Protein AF-A0A954FLP9-F1 (afdb_monomer)

Structure 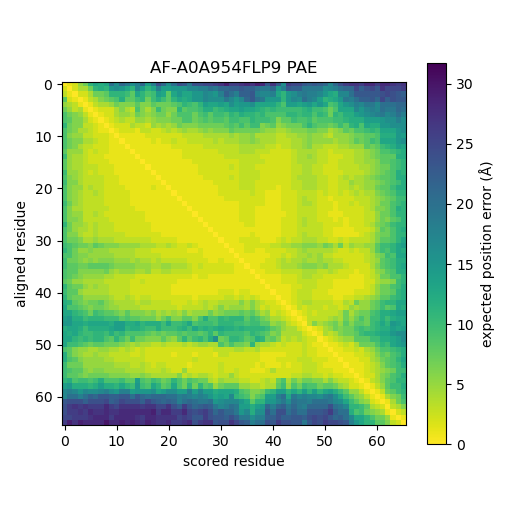(mmCIF, N/CA/C/O backbone):
data_AF-A0A954FLP9-F1
#
_entry.id   AF-A0A954FLP9-F1
#
loop_
_atom_site.group_PDB
_atom_site.id
_atom_site.type_symbol
_atom_site.label_atom_id
_atom_site.label_alt_id
_atom_site.label_comp_id
_atom_site.label_asym_id
_atom_site.label_entity_id
_atom_site.label_seq_id
_atom_site.pdbx_PDB_ins_code
_atom_site.Cartn_x
_atom_site.Cartn_y
_atom_site.Cartn_z
_atom_site.occupancy
_atom_site.B_iso_or_equiv
_atom_site.auth_seq_id
_atom_site.auth_comp_id
_atom_site.auth_asym_id
_atom_site.auth_atom_id
_atom_site.pdbx_PDB_model_num
ATOM 1 N N . MET A 1 1 ? 15.217 -14.457 -6.382 1.00 43.50 1 MET A N 1
ATOM 2 C CA . MET A 1 1 ? 14.220 -14.587 -7.474 1.00 43.50 1 MET A CA 1
ATOM 3 C C . MET A 1 1 ? 14.602 -13.673 -8.641 1.00 43.50 1 MET A C 1
ATOM 5 O O . MET A 1 1 ? 14.974 -12.539 -8.380 1.00 43.50 1 MET A O 1
ATOM 9 N N . ARG A 1 2 ? 14.493 -14.126 -9.904 1.00 55.59 2 ARG A N 1
ATOM 10 C CA . ARG A 1 2 ? 14.807 -13.319 -11.112 1.00 55.59 2 ARG A CA 1
ATOM 11 C C . ARG A 1 2 ? 13.829 -12.164 -11.381 1.00 55.59 2 ARG A C 1
ATOM 13 O O . ARG A 1 2 ? 14.196 -11.242 -12.095 1.00 55.59 2 ARG A O 1
ATOM 20 N N . VAL A 1 3 ? 12.633 -12.198 -10.789 1.00 58.97 3 VAL A N 1
ATOM 21 C CA . VAL A 1 3 ? 11.602 -11.156 -10.959 1.00 58.97 3 VAL A CA 1
ATOM 22 C C . VAL A 1 3 ? 11.942 -9.833 -10.250 1.00 58.97 3 VAL A C 1
ATOM 24 O O . VAL A 1 3 ? 11.406 -8.804 -10.624 1.00 58.97 3 VAL A O 1
ATOM 27 N N . HIS A 1 4 ? 12.864 -9.828 -9.277 1.00 69.62 4 HIS A N 1
ATOM 28 C CA . HIS A 1 4 ? 13.227 -8.627 -8.501 1.00 69.62 4 HIS A CA 1
ATOM 29 C C . HIS A 1 4 ? 14.554 -7.980 -8.937 1.00 69.62 4 HIS A C 1
ATOM 31 O O . HIS A 1 4 ? 15.151 -7.215 -8.183 1.00 69.62 4 HIS A O 1
ATOM 37 N N . ALA A 1 5 ? 15.061 -8.305 -10.131 1.00 75.69 5 ALA A N 1
ATOM 38 C CA . ALA A 1 5 ? 16.280 -7.695 -10.667 1.00 75.69 5 ALA A CA 1
ATOM 39 C C . ALA A 1 5 ? 15.986 -6.309 -11.276 1.00 75.69 5 ALA A C 1
ATOM 41 O O . ALA A 1 5 ? 16.148 -6.102 -12.478 1.00 75.69 5 ALA A O 1
ATOM 42 N N . TRP A 1 6 ? 15.540 -5.372 -10.436 1.00 75.88 6 TRP A N 1
ATOM 43 C CA . TRP A 1 6 ? 15.093 -4.033 -10.836 1.00 75.88 6 TRP A CA 1
ATOM 44 C C . TRP A 1 6 ? 16.223 -3.096 -11.272 1.00 75.88 6 TRP A C 1
ATOM 46 O O . TRP A 1 6 ? 15.959 -2.124 -11.961 1.00 75.88 6 TRP A O 1
ATOM 56 N N . SER A 1 7 ? 17.488 -3.433 -10.996 1.00 79.62 7 SER A N 1
ATOM 57 C CA . SER A 1 7 ? 18.660 -2.667 -11.459 1.00 79.62 7 SER A CA 1
ATOM 58 C C . SER A 1 7 ? 18.836 -2.621 -12.984 1.00 79.62 7 SER A C 1
ATOM 60 O O . SER A 1 7 ? 19.763 -1.991 -13.484 1.00 79.62 7 SER A O 1
ATOM 62 N N . ARG A 1 8 ? 17.990 -3.339 -13.728 1.00 83.44 8 ARG A N 1
ATOM 63 C CA . ARG A 1 8 ? 17.979 -3.402 -15.195 1.00 83.44 8 ARG A CA 1
ATOM 64 C C . ARG A 1 8 ? 16.753 -2.723 -15.810 1.00 83.44 8 ARG A C 1
ATOM 66 O O . ARG A 1 8 ? 16.504 -2.912 -16.997 1.00 83.44 8 ARG A O 1
ATOM 73 N N . VAL A 1 9 ? 15.967 -2.025 -15.000 1.00 84.44 9 VAL A N 1
ATOM 74 C CA . VAL A 1 9 ? 14.742 -1.331 -15.391 1.00 84.44 9 VAL A CA 1
ATOM 75 C C . VAL A 1 9 ? 14.939 0.145 -15.077 1.00 84.44 9 VAL A C 1
ATOM 77 O O . VAL A 1 9 ? 15.531 0.470 -14.052 1.00 84.44 9 VAL A O 1
ATOM 80 N N . ASP A 1 10 ? 14.465 1.024 -15.958 1.00 90.38 10 ASP A N 1
ATOM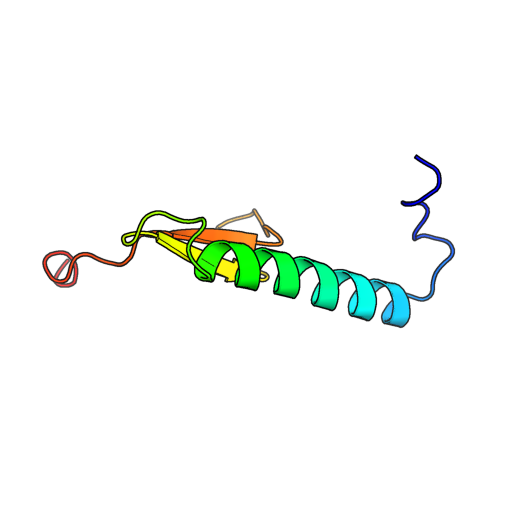 81 C CA . ASP A 1 10 ? 14.533 2.463 -15.715 1.00 90.38 10 ASP A CA 1
ATOM 82 C C . ASP A 1 10 ? 13.746 2.833 -14.454 1.00 90.38 10 ASP A C 1
ATOM 84 O O . ASP A 1 10 ? 12.644 2.321 -14.226 1.00 90.38 10 ASP A O 1
ATOM 88 N N . ASP A 1 11 ? 14.276 3.774 -13.674 1.00 87.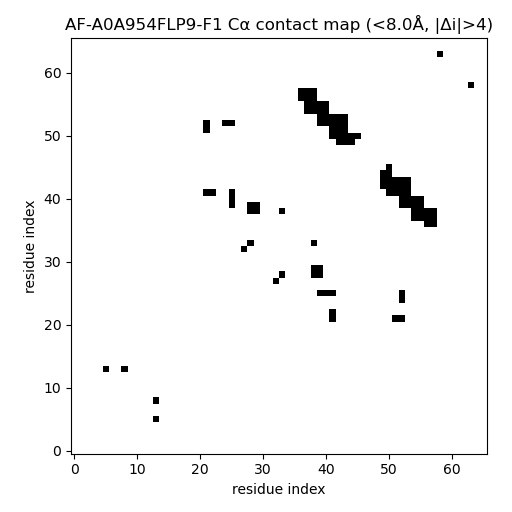94 11 ASP A N 1
ATOM 89 C CA . ASP A 1 11 ? 13.695 4.192 -12.394 1.00 87.94 11 ASP A CA 1
ATOM 90 C C . ASP A 1 11 ? 12.217 4.586 -12.521 1.00 87.94 11 ASP A C 1
ATOM 92 O O . ASP A 1 11 ? 11.411 4.262 -11.653 1.00 87.94 11 ASP A O 1
ATOM 96 N N . GLY A 1 12 ? 11.833 5.224 -13.633 1.00 90.31 12 GLY A N 1
ATOM 97 C CA . GLY A 1 12 ? 10.442 5.603 -13.901 1.00 90.31 12 GLY A CA 1
ATOM 98 C C . GLY A 1 12 ? 9.502 4.408 -14.091 1.00 90.31 12 GLY A C 1
ATOM 99 O O . GLY A 1 12 ? 8.369 4.442 -13.620 1.00 90.31 12 GLY A O 1
ATOM 100 N N . ILE A 1 13 ? 9.970 3.329 -14.726 1.00 91.56 13 ILE A N 1
ATOM 101 C CA . ILE A 1 13 ? 9.178 2.104 -14.921 1.00 91.56 13 ILE A CA 1
ATOM 102 C C . ILE A 1 13 ? 9.060 1.348 -13.598 1.00 91.56 13 ILE A C 1
ATOM 104 O O . ILE A 1 13 ? 7.986 0.854 -13.255 1.00 91.56 13 ILE A O 1
ATOM 108 N N . PHE A 1 14 ? 10.157 1.269 -12.839 1.00 88.06 14 PHE A N 1
ATOM 109 C CA . PHE A 1 14 ? 10.123 0.682 -11.504 1.00 88.06 14 PHE A CA 1
ATOM 110 C C . PHE A 1 14 ? 9.170 1.453 -10.586 1.00 88.06 14 PHE A C 1
ATOM 112 O O . PHE A 1 14 ? 8.352 0.833 -9.910 1.00 88.06 14 PHE A O 1
ATOM 119 N N . HIS A 1 15 ? 9.239 2.787 -10.595 1.00 89.62 15 HIS A N 1
ATOM 120 C CA . HIS A 1 15 ? 8.356 3.636 -9.807 1.00 89.62 15 HIS A CA 1
ATOM 121 C C . HIS A 1 15 ? 6.887 3.397 -10.170 1.00 89.62 15 HIS A C 1
ATOM 123 O O . HIS A 1 15 ? 6.070 3.238 -9.265 1.00 89.62 15 HIS A O 1
ATOM 129 N N . ASP A 1 16 ? 6.530 3.380 -11.456 1.00 93.56 16 ASP A N 1
ATOM 130 C CA . ASP A 1 16 ? 5.145 3.163 -11.892 1.00 93.56 16 ASP A CA 1
ATOM 131 C C . ASP A 1 16 ? 4.612 1.804 -11.415 1.00 93.56 16 ASP A C 1
ATOM 133 O O . ASP A 1 16 ? 3.571 1.730 -10.757 1.00 93.56 16 ASP A O 1
ATOM 137 N N . PHE A 1 17 ? 5.391 0.737 -11.629 1.00 91.31 17 PHE A N 1
ATOM 138 C CA . PHE A 1 17 ? 5.047 -0.599 -11.148 1.00 91.31 17 PHE A CA 1
ATOM 139 C C . PHE A 1 17 ? 4.893 -0.643 -9.623 1.00 91.31 17 PHE A C 1
ATOM 141 O O . PHE A 1 17 ? 3.907 -1.174 -9.112 1.00 91.31 17 PHE A O 1
ATOM 148 N N . HIS A 1 18 ? 5.872 -0.107 -8.893 1.00 91.06 18 HIS A N 1
ATOM 149 C CA . HIS A 1 18 ? 5.878 -0.113 -7.436 1.00 91.06 18 HIS A CA 1
ATOM 150 C C . HIS A 1 18 ? 4.661 0.634 -6.886 1.00 91.06 18 HIS A C 1
ATOM 152 O O . HIS A 1 18 ? 3.961 0.105 -6.025 1.00 91.06 18 HIS A O 1
ATOM 158 N N . HIS A 1 19 ? 4.359 1.815 -7.430 1.00 94.31 19 HIS A N 1
ATOM 159 C CA . HIS A 1 19 ? 3.206 2.611 -7.018 1.00 94.31 19 HIS A CA 1
ATOM 160 C C . HIS A 1 19 ? 1.890 1.876 -7.303 1.00 94.31 19 HIS A C 1
ATOM 162 O O . HIS A 1 19 ? 1.054 1.746 -6.409 1.00 94.31 19 HIS A O 1
ATOM 168 N N . ALA A 1 20 ? 1.715 1.316 -8.501 1.00 96.00 20 ALA A N 1
ATOM 169 C CA . ALA A 1 20 ? 0.519 0.539 -8.823 1.00 96.00 20 ALA A CA 1
ATOM 170 C C . ALA A 1 20 ? 0.351 -0.662 -7.876 1.00 96.00 20 ALA A C 1
ATOM 172 O O . ALA A 1 20 ? -0.735 -0.909 -7.355 1.00 96.00 20 ALA A O 1
ATOM 173 N N . TRP A 1 21 ? 1.437 -1.381 -7.592 1.00 94.75 21 TRP A N 1
ATOM 174 C CA . TRP A 1 21 ? 1.398 -2.563 -6.739 1.00 94.75 21 TRP A CA 1
ATOM 175 C C . TRP A 1 21 ? 0.971 -2.249 -5.297 1.00 94.75 21 TRP A C 1
ATOM 177 O O . TRP A 1 21 ? 0.080 -2.915 -4.761 1.00 94.75 21 TRP A O 1
ATOM 187 N N . ILE A 1 22 ? 1.560 -1.228 -4.669 1.00 96.12 22 ILE A N 1
ATOM 188 C CA . ILE A 1 22 ? 1.225 -0.860 -3.284 1.00 96.12 22 ILE A CA 1
ATOM 189 C C . ILE A 1 22 ? -0.192 -0.278 -3.179 1.00 96.12 22 ILE A C 1
ATOM 191 O O . ILE A 1 22 ? -0.879 -0.492 -2.178 1.00 96.12 22 ILE A O 1
ATOM 195 N N . GLU A 1 23 ? -0.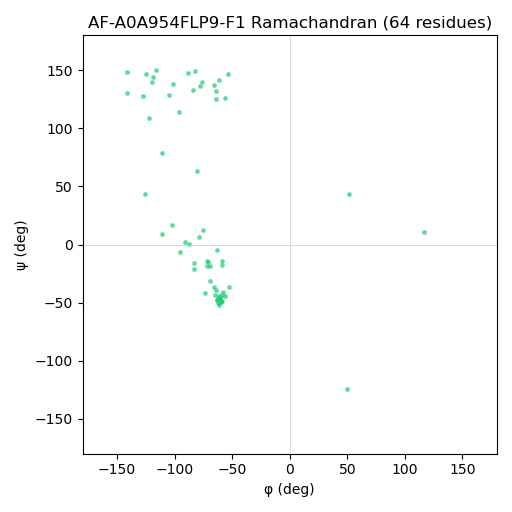667 0.405 -4.225 1.00 97.31 23 GLU A N 1
ATOM 196 C CA . GLU A 1 23 ? -2.038 0.906 -4.303 1.00 97.31 23 GLU A CA 1
ATOM 197 C C . GLU A 1 23 ? -3.054 -0.234 -4.336 1.00 97.31 23 GLU A C 1
ATOM 199 O O . GLU A 1 23 ? -4.035 -0.186 -3.592 1.00 97.31 23 GLU A O 1
ATOM 204 N N . GLU A 1 24 ? -2.807 -1.285 -5.119 1.00 97.94 24 GLU A N 1
ATOM 205 C CA . GLU A 1 24 ? -3.689 -2.454 -5.160 1.00 97.94 24 GLU A CA 1
ATOM 206 C C . GLU A 1 24 ? -3.734 -3.191 -3.816 1.00 97.94 24 GLU A C 1
ATOM 208 O O . GLU A 1 24 ? 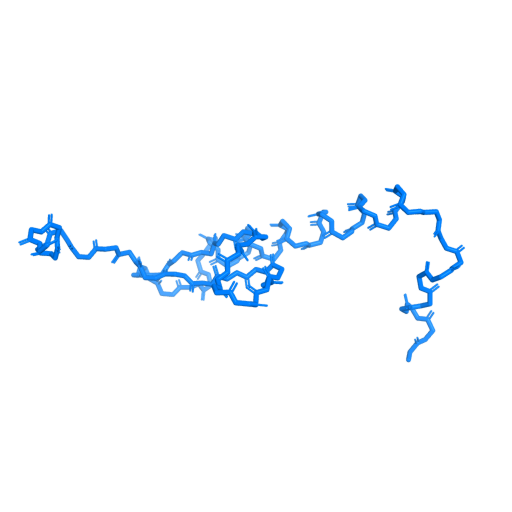-4.811 -3.571 -3.351 1.00 97.94 24 GLU A O 1
ATOM 213 N N . ILE A 1 25 ? -2.596 -3.314 -3.124 1.00 97.19 25 ILE A N 1
ATOM 214 C CA . ILE A 1 25 ? -2.561 -3.880 -1.767 1.00 97.19 25 ILE A CA 1
ATOM 215 C C . ILE A 1 25 ? -3.389 -3.020 -0.807 1.00 97.19 25 ILE A C 1
ATOM 217 O O . ILE A 1 25 ? -4.254 -3.540 -0.101 1.00 97.19 25 ILE A O 1
ATOM 221 N N . LYS A 1 26 ? -3.165 -1.700 -0.791 1.00 97.88 26 LYS A N 1
ATOM 222 C CA . LYS A 1 26 ? -3.919 -0.764 0.055 1.00 97.88 26 LYS A CA 1
ATOM 223 C C . LYS A 1 26 ? -5.424 -0.867 -0.210 1.00 97.88 26 LYS A C 1
ATOM 225 O O . LYS A 1 26 ? -6.210 -0.901 0.736 1.00 97.88 26 LYS A O 1
ATOM 230 N N . ARG A 1 27 ? -5.834 -0.922 -1.482 1.00 98.19 27 ARG A N 1
ATOM 231 C CA . ARG A 1 27 ? -7.242 -1.061 -1.890 1.00 98.19 27 ARG A CA 1
ATOM 232 C C . ARG A 1 27 ? -7.842 -2.371 -1.403 1.00 98.19 27 ARG A C 1
ATOM 234 O O . ARG A 1 27 ? -8.933 -2.340 -0.849 1.00 98.19 27 ARG A O 1
ATOM 241 N N . ALA A 1 28 ? -7.137 -3.489 -1.562 1.00 98.12 28 ALA A N 1
ATOM 242 C CA . ALA A 1 28 ? -7.605 -4.785 -1.082 1.00 98.12 28 ALA A CA 1
ATOM 243 C C . ALA A 1 28 ? -7.779 -4.794 0.446 1.00 98.12 28 ALA A C 1
ATOM 245 O O . ALA A 1 28 ? -8.805 -5.250 0.947 1.00 98.12 28 ALA A O 1
ATOM 246 N N . LEU A 1 29 ? -6.816 -4.233 1.184 1.00 97.81 29 LEU A N 1
ATOM 247 C CA . LEU A 1 29 ? -6.880 -4.124 2.642 1.00 97.81 29 LEU A CA 1
ATOM 248 C C . LEU A 1 29 ? -8.080 -3.288 3.105 1.00 97.81 29 LEU A C 1
ATOM 250 O O . LEU A 1 29 ? -8.901 -3.761 3.891 1.00 97.81 29 LEU A O 1
ATOM 254 N N . ASN A 1 30 ? -8.225 -2.084 2.552 1.00 97.25 30 ASN A N 1
ATOM 255 C CA . ASN A 1 30 ? -9.335 -1.180 2.866 1.00 97.25 30 ASN A CA 1
ATOM 256 C C . ASN A 1 30 ? -10.685 -1.639 2.301 1.00 97.25 30 ASN A C 1
ATOM 258 O O . ASN A 1 30 ? -11.724 -1.139 2.717 1.00 97.25 30 ASN A O 1
ATOM 262 N N . GLY A 1 31 ? -10.686 -2.580 1.357 1.00 97.38 31 GLY A N 1
ATOM 263 C CA . GLY A 1 31 ? -11.883 -3.159 0.750 1.00 97.38 31 GLY A CA 1
ATOM 264 C C . GLY A 1 31 ? -12.579 -4.221 1.604 1.00 97.38 31 GLY A C 1
ATOM 265 O O . GLY A 1 31 ? -13.510 -4.854 1.114 1.00 97.38 31 GLY A O 1
ATOM 266 N N . GLY A 1 32 ? -12.140 -4.431 2.851 1.00 95.94 32 GLY A N 1
ATOM 267 C CA . GLY A 1 32 ? -12.783 -5.341 3.806 1.00 95.94 32 GLY A CA 1
ATOM 268 C C . GLY A 1 32 ? -11.928 -6.526 4.257 1.00 95.94 32 GLY A C 1
ATOM 269 O O . GLY A 1 32 ? -12.453 -7.441 4.885 1.00 95.94 32 GLY A O 1
ATOM 270 N N . LEU A 1 33 ? -10.625 -6.544 3.949 1.00 97.44 33 LEU A N 1
ATOM 271 C CA . LEU A 1 33 ? -9.708 -7.531 4.541 1.00 97.44 33 LEU A CA 1
ATOM 272 C C . LEU A 1 33 ? -9.215 -7.110 5.930 1.00 97.44 33 LEU A C 1
ATOM 274 O O . LEU A 1 33 ? -8.764 -7.957 6.702 1.00 97.44 33 LEU A O 1
ATOM 278 N N . LEU A 1 34 ? -9.278 -5.815 6.243 1.00 96.81 34 LEU A N 1
ATOM 279 C CA . LEU A 1 34 ? -8.972 -5.298 7.569 1.00 96.81 34 LEU A CA 1
ATOM 280 C C . LEU A 1 34 ? -10.214 -5.300 8.474 1.00 96.81 34 LEU A C 1
ATOM 282 O O . LEU A 1 34 ? -11.320 -5.068 7.991 1.00 96.81 34 LEU A O 1
ATOM 286 N N . PRO A 1 35 ? -10.035 -5.510 9.792 1.00 95.62 35 PRO A N 1
ATOM 287 C CA . PRO A 1 35 ? -11.046 -5.166 10.785 1.00 95.62 35 PRO A CA 1
ATOM 288 C C . PRO A 1 35 ? -11.487 -3.700 10.669 1.00 95.62 35 PRO A C 1
ATOM 290 O O . PRO A 1 35 ? -10.654 -2.831 10.428 1.00 95.62 35 PRO A O 1
ATOM 293 N N . ASP A 1 36 ? -12.758 -3.416 10.959 1.00 92.56 36 ASP A N 1
ATOM 294 C CA . ASP A 1 36 ? -13.387 -2.093 10.772 1.00 92.56 36 ASP A CA 1
ATOM 295 C C . ASP A 1 36 ? -12.728 -0.931 11.542 1.00 92.56 36 ASP A C 1
ATOM 297 O O . ASP A 1 36 ? -12.963 0.235 11.239 1.00 92.56 36 ASP A O 1
ATOM 301 N N . TRP A 1 37 ? -11.916 -1.227 12.560 1.00 93.31 37 TRP A N 1
ATOM 302 C CA . TRP A 1 37 ? -11.182 -0.2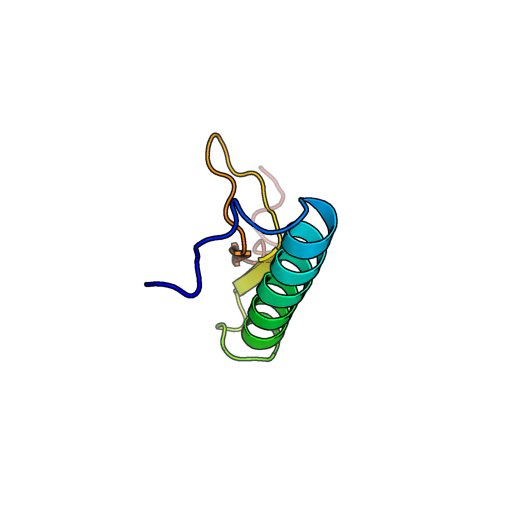35 13.354 1.00 93.31 37 TRP A CA 1
ATOM 303 C C . TRP A 1 37 ? -9.777 0.072 12.801 1.00 93.31 37 TRP A C 1
ATOM 305 O O . TRP A 1 37 ? -9.042 0.867 13.395 1.00 93.31 37 TRP A O 1
ATOM 315 N N . LEU A 1 38 ? -9.402 -0.542 11.675 1.00 95.94 38 LEU A N 1
ATOM 316 C CA . LEU A 1 38 ? -8.148 -0.321 10.962 1.00 95.94 38 LEU A CA 1
ATOM 317 C C . LEU A 1 38 ? -8.388 0.254 9.564 1.00 95.94 38 LEU A C 1
ATOM 319 O O . LEU A 1 38 ? -9.374 -0.051 8.900 1.00 95.94 38 LEU A O 1
ATOM 323 N N . TYR A 1 39 ? -7.420 1.033 9.087 1.00 96.25 39 TYR A N 1
ATOM 324 C CA . TYR A 1 39 ? -7.316 1.453 7.692 1.00 96.25 39 TYR A CA 1
ATOM 325 C C . TYR A 1 39 ? -5.854 1.448 7.246 1.00 96.25 39 TYR A C 1
ATOM 327 O O . TYR A 1 39 ? -4.954 1.693 8.040 1.00 96.25 39 TYR A O 1
ATOM 335 N N . ALA A 1 40 ? -5.595 1.171 5.975 1.00 96.94 40 ALA A N 1
ATOM 336 C CA . ALA A 1 40 ? -4.269 1.169 5.379 1.00 96.94 40 ALA A CA 1
ATOM 337 C C . ALA A 1 40 ? -4.001 2.447 4.577 1.00 96.94 40 ALA A C 1
ATOM 339 O O . ALA A 1 40 ? -4.842 2.893 3.791 1.00 96.94 40 ALA A O 1
ATOM 340 N N . LEU A 1 41 ? -2.792 2.990 4.706 1.00 95.50 41 LEU A N 1
ATOM 341 C CA . LEU A 1 41 ? -2.256 4.046 3.850 1.00 95.50 41 LEU A CA 1
ATOM 342 C C . LEU A 1 41 ? -1.000 3.551 3.131 1.00 95.50 41 LEU A C 1
ATOM 344 O O . LEU A 1 41 ? -0.207 2.800 3.697 1.00 95.50 41 LEU A O 1
ATOM 348 N N . ALA A 1 42 ? -0.824 3.985 1.885 1.00 93.88 42 ALA A N 1
ATOM 349 C CA . ALA A 1 42 ? 0.401 3.741 1.132 1.00 93.88 42 ALA A CA 1
ATOM 350 C C . ALA A 1 42 ? 1.467 4.780 1.512 1.00 93.88 42 ALA A C 1
ATOM 352 O O . ALA A 1 42 ? 1.126 5.917 1.853 1.00 93.88 42 ALA A O 1
ATOM 353 N N . GLN A 1 43 ? 2.736 4.377 1.436 1.00 90.00 43 GLN A N 1
ATOM 354 C CA . GLN A 1 43 ? 3.918 5.240 1.557 1.00 90.00 43 GLN A CA 1
ATOM 355 C C . GLN A 1 43 ? 3.913 6.136 2.809 1.00 90.00 43 GLN A C 1
ATOM 357 O O . GLN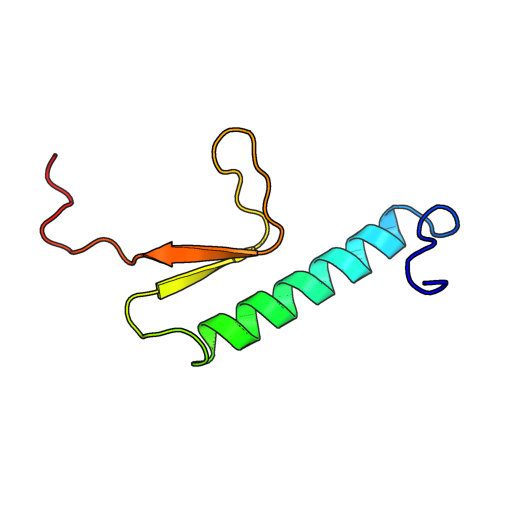 A 1 43 ? 4.204 7.330 2.738 1.00 90.00 43 GLN A O 1
ATOM 362 N N . GLN A 1 44 ? 3.538 5.592 3.968 1.00 89.62 44 GLN A N 1
ATOM 363 C CA . GLN A 1 44 ? 3.623 6.351 5.218 1.00 89.62 44 GLN A CA 1
ATOM 364 C C . GLN A 1 44 ? 5.072 6.423 5.692 1.00 89.62 44 GLN A C 1
ATOM 366 O O . GLN A 1 44 ? 5.788 5.430 5.652 1.00 89.62 44 GLN A O 1
ATOM 371 N N . GLN A 1 45 ? 5.481 7.583 6.201 1.00 82.88 45 GLN A N 1
ATOM 372 C CA . GLN A 1 45 ? 6.740 7.730 6.922 1.00 82.88 45 GLN A CA 1
ATOM 373 C C . GLN A 1 45 ? 6.448 7.616 8.423 1.00 82.88 45 GLN A C 1
ATOM 375 O O . GLN A 1 45 ? 5.766 8.470 8.988 1.00 82.88 45 GLN A O 1
ATOM 380 N N . VAL A 1 46 ? 6.950 6.568 9.077 1.00 80.69 46 VAL A N 1
ATOM 381 C CA . VAL A 1 46 ? 6.792 6.361 10.523 1.00 80.69 46 VAL A CA 1
ATOM 382 C C . VAL A 1 46 ? 8.156 6.248 11.176 1.00 80.69 46 VAL A C 1
ATOM 384 O O . VAL A 1 46 ? 8.852 5.246 11.031 1.00 80.69 46 VAL A O 1
ATOM 387 N N . ALA A 1 47 ? 8.523 7.286 11.931 1.00 84.06 47 ALA A N 1
ATOM 388 C CA . ALA A 1 47 ? 9.870 7.443 12.475 1.00 84.06 47 ALA A CA 1
ATOM 389 C C . ALA A 1 47 ? 10.929 7.258 11.363 1.00 84.06 47 ALA A C 1
ATOM 391 O O . ALA A 1 47 ? 10.866 7.931 10.333 1.00 84.06 47 ALA A O 1
ATOM 392 N N . GLU A 1 48 ? 11.875 6.338 11.548 1.00 83.56 48 GLU A N 1
ATOM 393 C CA . GLU A 1 48 ? 12.914 6.001 10.564 1.00 83.56 48 GLU A CA 1
ATOM 394 C C . GLU A 1 48 ? 12.477 4.921 9.556 1.00 83.56 48 GLU A C 1
ATOM 396 O O . GLU A 1 48 ? 13.253 4.542 8.680 1.00 83.56 48 GLU A O 1
ATOM 401 N N . PHE A 1 49 ? 11.242 4.417 9.653 1.00 78.94 49 PHE A N 1
ATOM 402 C CA . PHE A 1 49 ? 10.721 3.365 8.784 1.00 78.94 49 PHE A CA 1
ATOM 403 C C . PHE A 1 49 ? 9.739 3.934 7.752 1.00 78.94 49 PHE A C 1
ATOM 405 O O . PHE A 1 49 ? 8.791 4.637 8.097 1.00 78.94 49 PHE A O 1
ATOM 412 N N . GLY A 1 50 ? 9.959 3.613 6.477 1.00 83.38 50 GLY A N 1
ATOM 413 C CA . GLY A 1 50 ? 9.068 3.964 5.369 1.00 83.38 50 GLY A CA 1
ATOM 414 C C . GLY A 1 50 ? 8.382 2.719 4.810 1.00 83.38 50 GLY A C 1
ATOM 415 O O . GLY A 1 50 ? 8.860 2.186 3.811 1.00 83.38 50 GLY A O 1
ATOM 416 N N . PRO A 1 51 ? 7.329 2.190 5.461 1.00 86.38 51 PRO A N 1
ATOM 417 C CA . PRO A 1 51 ? 6.569 1.073 4.920 1.00 86.38 51 PRO A CA 1
ATOM 418 C C . PRO A 1 51 ? 5.828 1.461 3.638 1.00 86.38 51 PRO A C 1
ATOM 420 O O . PRO A 1 51 ? 5.137 2.479 3.577 1.00 86.38 51 PRO A O 1
ATOM 423 N N . ASP A 1 52 ? 5.875 0.561 2.660 1.00 88.81 52 ASP A N 1
ATOM 424 C CA . ASP A 1 52 ? 5.126 0.664 1.406 1.00 88.81 52 ASP A CA 1
ATOM 425 C C . ASP A 1 52 ? 3.609 0.767 1.635 1.00 88.81 52 ASP A C 1
ATOM 427 O O . ASP A 1 52 ? 2.924 1.564 0.994 1.00 88.81 52 ASP A O 1
ATOM 431 N N . VAL A 1 53 ? 3.084 -0.015 2.585 1.00 90.88 53 VAL A N 1
ATOM 432 C CA . VAL A 1 53 ? 1.693 0.037 3.049 1.00 90.88 53 VAL A CA 1
ATOM 433 C C . VAL A 1 53 ? 1.665 -0.169 4.559 1.00 90.88 53 VAL A C 1
ATOM 435 O O . VAL A 1 53 ? 2.246 -1.127 5.070 1.00 90.88 53 VAL A O 1
ATOM 438 N N . LEU A 1 54 ? 0.964 0.707 5.276 1.00 94.12 54 LEU A N 1
ATOM 439 C CA . LEU A 1 54 ? 0.848 0.660 6.729 1.00 94.12 54 LEU A CA 1
ATOM 440 C C . LEU A 1 54 ? -0.612 0.696 7.166 1.00 94.12 54 LEU A C 1
ATOM 442 O O . LEU A 1 54 ? -1.349 1.600 6.780 1.00 94.12 54 LEU A O 1
ATOM 446 N N . SER A 1 55 ? -1.007 -0.265 8.004 1.00 90.88 55 SER A N 1
ATOM 447 C CA . SER A 1 55 ? -2.302 -0.240 8.690 1.00 90.88 55 SER A CA 1
ATOM 448 C C . SER A 1 55 ? -2.221 0.609 9.957 1.00 90.88 55 SER A C 1
ATOM 450 O O . SER A 1 55 ? -1.297 0.465 10.754 1.00 90.88 55 SER A O 1
ATOM 452 N N . LEU A 1 56 ? -3.204 1.479 10.131 1.00 91.19 56 LEU A N 1
ATOM 453 C CA . LEU A 1 56 ? -3.335 2.454 11.197 1.00 91.19 56 LEU A CA 1
ATOM 454 C C . LEU A 1 56 ? -4.679 2.259 11.889 1.00 91.19 56 LEU A C 1
ATOM 456 O O . LEU A 1 56 ? -5.678 1.903 11.263 1.00 91.19 56 LEU A O 1
ATOM 460 N N . GLN A 1 57 ? -4.697 2.515 13.190 1.00 93.56 57 GLN A N 1
ATOM 461 C CA . GLN A 1 57 ? -5.921 2.500 13.971 1.00 93.56 57 GLN A CA 1
ATOM 462 C C . GLN A 1 57 ? -6.708 3.788 13.741 1.00 93.56 57 GLN A C 1
ATOM 464 O O . GLN A 1 57 ? -6.139 4.883 13.726 1.00 93.56 57 GLN A O 1
ATOM 469 N N . ILE A 1 58 ? -8.023 3.655 13.569 1.00 89.19 58 ILE A N 1
ATOM 470 C CA . ILE A 1 58 ? -8.924 4.807 13.560 1.00 89.19 58 ILE A CA 1
ATOM 471 C C . ILE A 1 58 ? -8.871 5.443 14.957 1.00 89.19 58 ILE A C 1
ATOM 473 O O . ILE A 1 58 ? -9.101 4.728 15.937 1.00 89.19 58 ILE A O 1
ATOM 477 N N . PRO A 1 59 ? -8.565 6.750 15.079 1.00 83.88 59 PRO A N 1
ATOM 478 C CA . PRO A 1 59 ? -8.570 7.422 16.370 1.00 83.88 59 PRO A CA 1
ATOM 479 C C . PRO A 1 59 ? -9.938 7.259 17.030 1.00 83.88 59 PRO A C 1
ATOM 481 O O . PRO A 1 59 ? -10.960 7.594 16.424 1.00 83.88 59 PRO A O 1
ATOM 484 N N . ASP A 1 60 ? -9.972 6.749 18.262 1.00 81.19 60 ASP A N 1
ATOM 485 C CA . ASP A 1 60 ? -11.214 6.751 19.026 1.00 81.19 60 ASP A CA 1
ATOM 486 C C . ASP A 1 60 ? -11.592 8.217 19.269 1.00 81.19 60 ASP A C 1
ATOM 488 O O . ASP A 1 60 ? -10.758 9.029 19.679 1.00 81.19 60 ASP A O 1
ATOM 492 N N . ALA A 1 61 ? -12.846 8.592 19.013 1.00 67.06 61 ALA A N 1
ATOM 493 C CA . ALA A 1 61 ? -13.298 9.982 19.138 1.00 67.06 61 ALA A CA 1
ATOM 494 C C . ALA A 1 61 ? -13.109 10.541 20.566 1.00 67.06 61 ALA A C 1
ATOM 496 O O . ALA A 1 61 ? -13.178 11.748 20.787 1.00 67.06 61 ALA A O 1
ATOM 497 N N . ARG A 1 62 ? -12.858 9.657 21.539 1.00 61.34 62 ARG A N 1
ATOM 498 C CA . ARG A 1 62 ? -12.562 9.967 22.941 1.00 61.34 62 ARG A CA 1
ATOM 499 C C . ARG A 1 62 ? -11.098 10.328 23.222 1.00 61.34 62 ARG A C 1
ATOM 501 O O . ARG A 1 62 ? -10.838 10.909 24.272 1.00 61.34 62 ARG A O 1
ATOM 508 N N . ASP A 1 63 ? -10.170 10.035 22.312 1.00 60.31 63 ASP A N 1
ATOM 509 C CA . ASP A 1 63 ? -8.726 10.241 22.509 1.00 60.31 63 ASP A CA 1
ATOM 510 C C . ASP A 1 63 ? -8.201 11.573 21.942 1.00 60.31 63 ASP A C 1
ATOM 512 O O . ASP A 1 63 ? -7.059 11.946 22.200 1.00 60.31 63 ASP A O 1
ATOM 516 N N . GLY A 1 64 ? -9.031 12.347 21.233 1.00 56.62 64 GLY A N 1
ATOM 517 C CA . GLY A 1 64 ? -8.647 13.623 20.605 1.00 56.62 64 GLY A CA 1
ATOM 518 C C . GLY A 1 64 ? -8.478 14.828 21.546 1.00 56.62 64 GLY A C 1
ATOM 5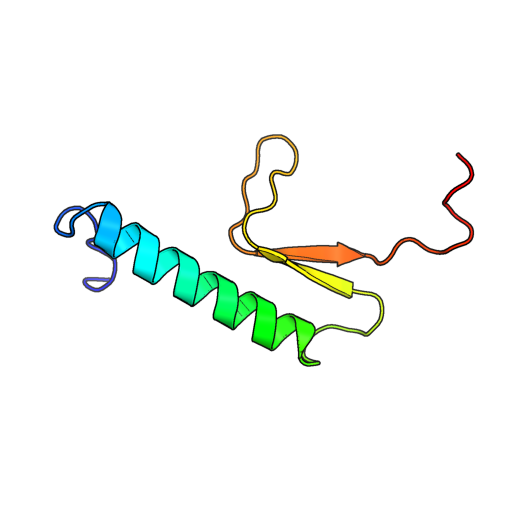19 O O . GLY A 1 64 ? -8.420 15.954 21.061 1.00 56.62 64 GLY A O 1
ATOM 520 N N . ASN A 1 65 ? -8.438 14.625 22.868 1.00 49.31 65 ASN A N 1
ATOM 521 C CA . ASN A 1 65 ? -8.308 15.696 23.868 1.00 49.31 65 ASN A CA 1
ATOM 52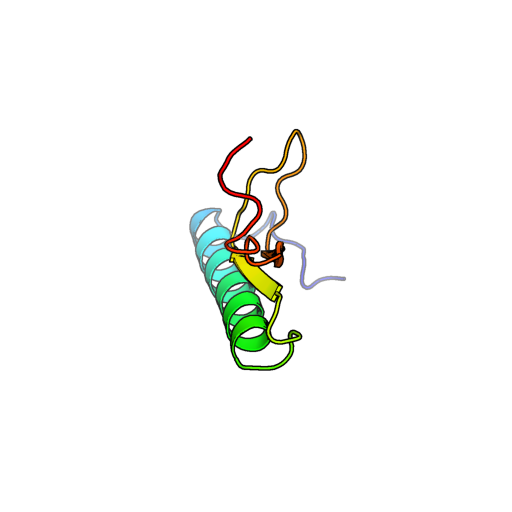2 C C . ASN A 1 65 ? -7.131 15.468 24.836 1.00 49.31 65 ASN A C 1
ATOM 524 O O . ASN A 1 65 ? -7.274 15.639 26.050 1.00 49.31 65 ASN A O 1
ATOM 528 N N . LYS A 1 66 ? -5.980 15.049 24.307 1.00 46.72 66 LYS A N 1
ATOM 529 C CA . LYS A 1 66 ? -4.697 15.067 25.019 1.00 46.72 66 LYS A CA 1
ATOM 530 C C . LYS A 1 66 ? -3.687 15.917 24.273 1.00 46.72 66 LYS A C 1
ATOM 532 O O . LYS A 1 66 ? -3.637 15.793 23.031 1.00 46.72 66 LYS A O 1
#

Radius of gyration: 15.73 Å; Cα contacts (8 Å, |Δi|>4): 54; chains: 1; bounding box: 32×30×41 Å

Foldseek 3Di:
DVVPVCVVPDPVVVVVVLLVVLVVVQCVQQVPVDDPQKHKDAQDDDPPDGDRIDIDGDDDPVPVPD

pLDDT: mean 85.69, std 13.78, range [43.5, 98.19]

Secondary structure (DSSP, 8-state):
-GGG-GGGS-HHHHHHHHHHHHHHHHHHIIIIIS-TTEEEEES--BTTB--SEEEEEPPPTTSS--

Solvent-accessible surface area (backbone atoms only — not comparable to full-atom values): 4158 Å² total; per-residue (Å²): 121,84,88,73,61,56,94,81,50,60,68,69,60,51,47,52,51,52,52,54,53,37,49,52,52,31,48,51,38,63,70,64,72,45,61,92,61,46,43,48,41,58,67,43,78,52,89,97,44,71,43,59,61,42,78,41,72,62,77,57,88,85,65,81,84,120

Nearest PDB structures (foldseek):
  2gmi-assembly1_B  TM=4.881E-01  e=6.001E+00  Saccharomyces cerevisiae
  8gym-assembly1_s6  TM=4.113E-01  e=9.141E+00  Tetrahymena thermophila SB210
  8fn1-assembly1_A  TM=3.209E-01  e=5.216E+00  Rattus norvegicus

Sequence (66 aa):
MRVHAWSRVDDGIFHDFHHAWIEEIKRALNGGLLPDWLYALAQQQVAEFGPDVLSLQIPDARDGNK

Mean predicted aligned error: 6.88 Å